Protein AF-A0A2I3HGV3-F1 (afdb_monomer_lite)

Sequence (95 aa):
MAAANPWGPASAPNGAGLVLGHFIASGMVSQEMLNMSKKTASCFVNFTRLQQITNIQAEIYQKNLEIELLKLEKDTADVVHPFFLDIWYICWSWL

pLDDT: mean 82.21, std 13.4, range [40.53, 98.69]

Organism: Nomascus leucogenys (NCBI:txid61853)

Foldseek 3Di:
DDDPDPPDDDPDQDPVSVVVVVCCVVVVDPPVNVVVVPPPPPPPPVVVVVVVVVVVVVVVVVVVVVVVVVVVVVVVCVVVVVVVVVVVVVVVVVD

InterPro domains:
  IPR028346 HAUS augmin-like complex subunit 2 [PF15003] (8-84)
  IPR028346 HAUS augmin-like complex subunit 2 [PTHR16039] (5-85)

Radius of gyration: 34.5 Å; chains: 1; bounding box: 65×39×91 Å

Structure (mmCIF, N/CA/C/O backbone):
data_AF-A0A2I3HGV3-F1
#
_entry.id   AF-A0A2I3HGV3-F1
#
loop_
_atom_site.group_PDB
_atom_site.id
_atom_site.type_symbol
_atom_site.label_atom_id
_atom_site.label_alt_id
_atom_site.label_comp_id
_atom_site.label_asym_id
_atom_site.label_entity_id
_atom_site.label_seq_id
_atom_site.pdbx_PDB_ins_code
_atom_site.Cartn_x
_atom_site.Cartn_y
_atom_site.Cartn_z
_atom_site.occupancy
_atom_site.B_iso_or_equiv
_atom_site.auth_seq_id
_atom_site.auth_comp_id
_atom_site.auth_asym_id
_atom_site.auth_atom_id
_atom_site.pdbx_PDB_model_num
ATOM 1 N N . MET A 1 1 ? -13.789 33.532 23.657 1.00 40.53 1 MET A N 1
ATOM 2 C CA . MET A 1 1 ? -13.485 32.281 24.387 1.00 40.53 1 MET A CA 1
ATOM 3 C C . MET A 1 1 ? -13.091 31.236 23.358 1.00 40.53 1 MET A C 1
ATOM 5 O O . MET A 1 1 ? -13.928 30.893 22.535 1.00 40.53 1 MET A O 1
ATOM 9 N N . ALA A 1 2 ? -11.822 30.822 23.321 1.00 52.47 2 ALA A N 1
ATOM 10 C CA . ALA A 1 2 ? -11.365 29.773 22.410 1.00 52.47 2 ALA A CA 1
ATOM 11 C C . ALA A 1 2 ? -11.876 28.419 22.920 1.00 52.47 2 ALA A C 1
ATOM 13 O O . ALA A 1 2 ? -11.685 28.098 24.093 1.00 52.47 2 ALA A O 1
ATOM 14 N N . ALA A 1 3 ? -12.562 27.659 22.067 1.00 60.41 3 ALA A N 1
ATOM 15 C CA . ALA A 1 3 ? -12.978 26.305 22.402 1.00 60.41 3 ALA A CA 1
ATOM 16 C C . ALA A 1 3 ? -11.728 25.467 22.707 1.00 60.41 3 ALA A C 1
ATOM 18 O O . ALA A 1 3 ? -10.767 25.480 21.935 1.00 60.41 3 ALA A O 1
ATOM 19 N N . ALA A 1 4 ? -11.723 24.786 23.853 1.00 71.00 4 ALA A N 1
ATOM 20 C CA . ALA A 1 4 ? -10.628 23.904 24.233 1.00 71.00 4 ALA A CA 1
ATOM 21 C C . ALA A 1 4 ? -10.401 22.852 23.135 1.00 71.00 4 ALA A C 1
ATOM 23 O O . ALA A 1 4 ? -11.367 22.330 22.578 1.00 7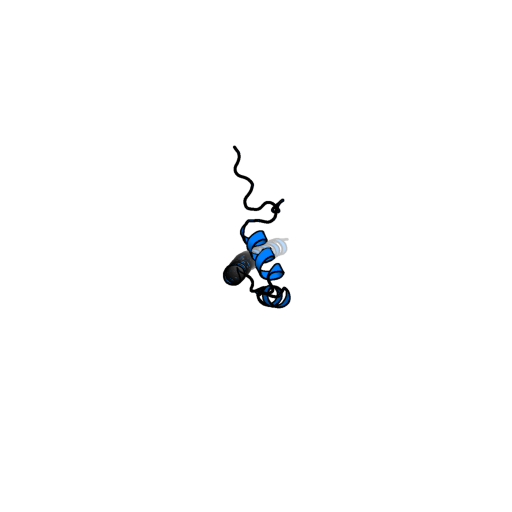1.00 4 ALA A O 1
ATOM 24 N N . ASN A 1 5 ? -9.133 22.560 22.820 1.00 67.19 5 ASN A N 1
ATOM 25 C CA . ASN A 1 5 ? -8.767 21.570 21.809 1.00 67.19 5 ASN A CA 1
ATOM 26 C C . ASN A 1 5 ? -9.446 20.222 22.134 1.00 67.19 5 ASN A C 1
ATOM 28 O O . ASN A 1 5 ? -9.091 19.620 23.151 1.00 67.19 5 ASN A O 1
ATOM 32 N N . PRO A 1 6 ? -10.361 19.719 21.280 1.00 60.16 6 PRO A N 1
ATOM 33 C CA . PRO A 1 6 ? -11.049 18.444 21.500 1.00 60.16 6 PRO A CA 1
ATOM 34 C C . PRO A 1 6 ? -10.097 17.245 21.591 1.00 60.16 6 PRO A C 1
ATOM 36 O O . PRO A 1 6 ? -10.468 16.200 22.115 1.00 60.16 6 PRO A O 1
ATOM 39 N N . TRP A 1 7 ? -8.878 17.403 21.073 1.00 68.56 7 TRP A N 1
ATOM 40 C CA . TRP A 1 7 ? -7.849 16.371 20.974 1.00 68.56 7 TRP A CA 1
ATOM 41 C C . TRP A 1 7 ? -6.691 16.574 21.958 1.00 68.56 7 TRP A C 1
ATOM 43 O O . TRP A 1 7 ? -5.699 15.849 21.900 1.00 68.56 7 TRP A O 1
ATOM 53 N N . GLY A 1 8 ? -6.774 17.572 22.844 1.00 71.19 8 GLY A N 1
ATOM 54 C CA . GLY A 1 8 ? -5.805 17.737 23.924 1.00 71.19 8 GLY A CA 1
ATOM 55 C C . GLY A 1 8 ? -5.987 16.657 24.999 1.00 71.19 8 GLY A C 1
ATOM 56 O O . GLY A 1 8 ? -7.097 16.146 25.165 1.00 71.19 8 GLY A O 1
ATOM 57 N N . PRO A 1 9 ? -4.941 16.310 25.772 1.00 64.00 9 PRO A N 1
ATOM 58 C CA . PRO A 1 9 ? -5.120 15.499 26.970 1.00 64.00 9 PRO A CA 1
ATOM 59 C C . PRO A 1 9 ? -6.155 16.176 27.875 1.00 64.00 9 PRO A C 1
ATOM 61 O O . PRO A 1 9 ? -6.008 17.353 28.216 1.00 64.00 9 PRO A O 1
ATOM 64 N N . ALA A 1 10 ? -7.223 15.463 28.237 1.00 65.44 10 ALA A N 1
ATOM 65 C CA . ALA A 1 10 ? -8.240 16.012 29.122 1.00 65.44 10 ALA A CA 1
ATOM 66 C C . ALA A 1 10 ? -7.611 16.276 30.500 1.00 65.44 10 ALA A C 1
ATOM 68 O O . ALA A 1 10 ? -7.258 15.345 31.218 1.00 65.44 10 ALA A O 1
ATOM 69 N N . SER A 1 11 ? -7.458 17.555 30.852 1.00 64.31 11 SER A N 1
ATOM 70 C 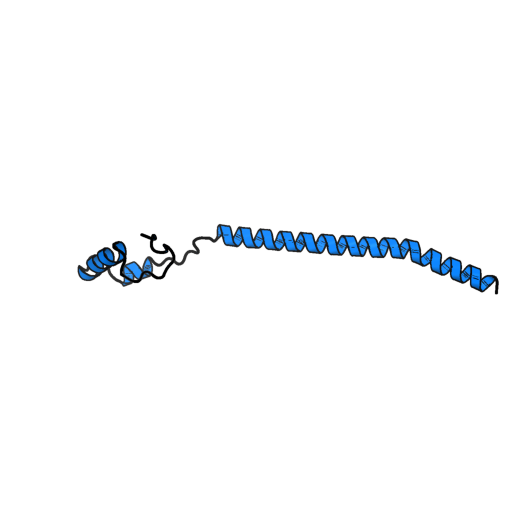CA . SER A 1 11 ? -6.841 18.007 32.112 1.00 64.31 11 SER A CA 1
ATOM 71 C C . SER A 1 11 ? -7.695 17.686 33.352 1.00 64.31 11 SER A C 1
ATOM 73 O O . SER A 1 11 ? -7.221 17.744 34.482 1.00 64.31 11 SER A O 1
ATOM 75 N N . ALA A 1 12 ? -8.964 17.322 33.150 1.00 70.19 12 ALA A N 1
ATOM 76 C CA . ALA A 1 12 ? -9.902 16.947 34.200 1.00 70.19 12 ALA A CA 1
ATOM 77 C C . ALA A 1 12 ? -10.723 15.718 33.773 1.00 70.19 12 ALA A C 1
ATOM 79 O O . ALA A 1 12 ? -10.951 15.529 32.570 1.00 70.19 12 ALA A O 1
ATOM 80 N N . PRO A 1 13 ? -11.206 14.898 34.727 1.00 68.69 13 PRO A N 1
ATOM 81 C CA . PRO A 1 13 ? -12.148 13.828 34.426 1.00 68.69 13 PRO A CA 1
ATOM 82 C C . PRO A 1 13 ? -13.356 14.412 33.689 1.00 68.69 13 PRO A C 1
ATOM 84 O O . PRO A 1 13 ? -14.032 15.307 34.197 1.00 68.69 13 PRO A O 1
ATOM 87 N N . ASN A 1 14 ? -13.617 13.935 32.472 1.00 74.81 14 ASN A N 1
ATOM 88 C CA . ASN A 1 14 ? -14.823 14.334 31.754 1.00 74.81 14 ASN A CA 1
ATOM 89 C C . ASN A 1 14 ? -16.070 13.802 32.492 1.00 74.81 14 ASN A C 1
ATOM 91 O O . ASN A 1 14 ? -15.978 12.872 33.296 1.00 74.81 14 ASN A O 1
ATOM 95 N N . GLY A 1 15 ? -17.245 14.384 32.227 1.00 81.56 15 GLY A N 1
ATOM 96 C CA . GLY A 1 15 ? -18.479 14.019 32.936 1.00 81.56 15 GLY A CA 1
ATOM 97 C C . GLY A 1 15 ? -18.802 12.520 32.885 1.00 81.56 15 GLY A C 1
ATOM 98 O O . GLY A 1 15 ? -19.251 11.956 33.880 1.00 81.56 15 GLY A O 1
ATOM 99 N N . ALA A 1 16 ? -18.486 11.845 31.775 1.00 82.44 16 ALA A N 1
ATOM 100 C CA . ALA A 1 16 ? -18.643 10.396 31.662 1.00 82.44 16 ALA A CA 1
ATOM 101 C C . ALA A 1 16 ? -17.693 9.632 32.604 1.00 82.44 16 ALA A C 1
ATOM 103 O O . ALA A 1 16 ? -18.104 8.661 33.234 1.00 82.44 16 ALA A O 1
ATOM 104 N N . GLY A 1 17 ? -16.450 10.096 32.758 1.00 82.50 17 GLY A N 1
ATOM 105 C CA . GLY A 1 17 ? -15.478 9.549 33.705 1.00 82.50 17 GLY A CA 1
ATOM 106 C C . GLY A 1 17 ? -15.923 9.674 35.165 1.00 82.50 17 GLY A C 1
ATOM 107 O O . GLY A 1 17 ? -15.736 8.735 35.935 1.00 82.50 17 GLY A O 1
ATOM 108 N N . LEU A 1 18 ? -16.570 10.784 35.540 1.00 87.00 18 LEU A N 1
ATOM 109 C CA . LEU A 1 18 ? -17.123 10.968 36.890 1.00 87.00 18 LEU A CA 1
ATOM 110 C C . LEU A 1 18 ? -18.296 10.017 37.170 1.00 87.00 18 LEU A C 1
ATOM 112 O O . LEU A 1 18 ? -18.342 9.390 38.227 1.00 87.00 18 LEU A O 1
ATOM 116 N N . VAL A 1 19 ? -19.214 9.869 36.211 1.00 88.56 19 VAL A N 1
ATOM 117 C CA . VAL A 1 19 ? -20.356 8.944 36.320 1.00 88.56 19 VAL A CA 1
ATOM 118 C C . VAL A 1 19 ? -19.881 7.491 36.407 1.00 88.56 19 VAL A C 1
ATOM 120 O O . VAL A 1 19 ? -20.357 6.735 37.253 1.00 88.56 19 VAL A O 1
ATOM 123 N N . LEU A 1 20 ? -18.890 7.108 35.596 1.00 85.62 20 LEU A N 1
ATOM 124 C CA . LEU A 1 20 ? -18.261 5.788 35.676 1.00 85.62 20 LEU A CA 1
ATOM 125 C C . LEU A 1 20 ? -17.591 5.558 37.035 1.00 85.62 20 LEU A C 1
ATOM 127 O O . LEU A 1 20 ? -17.776 4.499 37.627 1.00 85.62 20 LEU A O 1
ATOM 131 N N . GLY A 1 21 ? -16.875 6.555 37.564 1.00 86.81 21 GLY A N 1
ATOM 132 C CA . GLY A 1 21 ? -16.285 6.493 38.902 1.00 86.81 21 GLY A CA 1
ATOM 133 C C . GLY A 1 21 ? -17.326 6.252 39.998 1.00 86.81 21 GLY A C 1
ATOM 134 O O . GLY A 1 21 ? -17.103 5.433 40.887 1.00 86.81 21 GLY A O 1
ATOM 135 N N . HIS A 1 22 ? -18.495 6.891 39.899 1.00 91.25 22 HIS A N 1
ATOM 136 C CA . HIS A 1 22 ? -19.600 6.669 40.833 1.00 91.25 22 HIS A CA 1
ATOM 137 C C . HIS A 1 22 ? -20.159 5.240 40.752 1.00 91.25 22 HIS A C 1
ATOM 139 O O . HIS A 1 22 ? -20.436 4.638 41.784 1.00 91.25 22 HIS A O 1
ATOM 145 N N . PHE A 1 23 ? -20.281 4.661 39.554 1.00 88.38 23 PHE A N 1
ATOM 146 C CA . PHE A 1 23 ? -20.742 3.275 39.388 1.00 88.38 23 PHE A CA 1
ATOM 147 C C . PHE A 1 23 ? -19.750 2.230 39.900 1.00 88.38 23 PHE A C 1
ATOM 149 O O . PHE A 1 23 ? -20.171 1.178 40.386 1.00 88.38 23 PHE A O 1
ATOM 156 N N . ILE A 1 24 ? -18.451 2.529 39.827 1.00 90.25 24 ILE A N 1
ATOM 157 C CA . ILE A 1 24 ? -17.414 1.710 40.463 1.00 90.25 24 ILE A CA 1
ATOM 158 C C . ILE A 1 24 ? -17.537 1.813 41.985 1.00 90.25 24 ILE A C 1
ATOM 160 O O . ILE A 1 24 ? -17.577 0.796 42.672 1.00 90.25 24 ILE A O 1
ATOM 164 N N . ALA A 1 25 ? -17.652 3.035 42.513 1.00 90.19 25 ALA A N 1
ATOM 165 C CA . ALA A 1 25 ? -17.776 3.278 43.949 1.00 90.19 25 ALA A CA 1
ATOM 166 C C . ALA A 1 25 ? -19.055 2.668 44.549 1.00 90.19 25 ALA A C 1
ATOM 168 O O . ALA A 1 25 ? -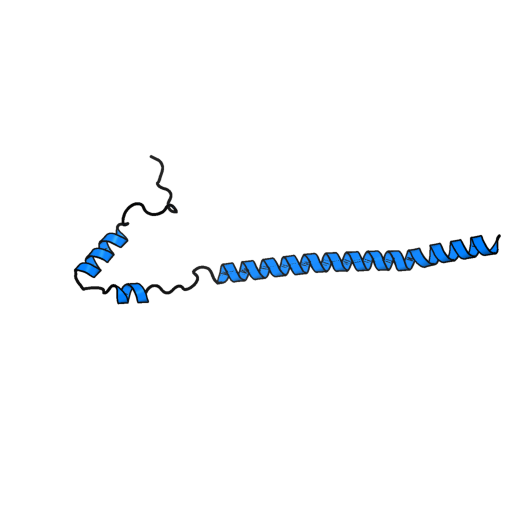19.033 2.194 45.682 1.00 90.19 25 ALA A O 1
ATOM 169 N N . SER A 1 26 ? -20.156 2.633 43.791 1.00 91.25 26 SER A N 1
ATOM 170 C CA . SER A 1 26 ? -21.414 2.013 44.215 1.00 91.25 26 SER A CA 1
ATOM 171 C C . SER A 1 26 ? -21.425 0.485 44.081 1.00 91.25 26 SER A C 1
ATOM 173 O O . SER A 1 26 ? -22.444 -0.134 44.377 1.00 91.25 26 SER A O 1
ATOM 175 N N . GLY A 1 27 ? -20.343 -0.131 43.585 1.00 87.50 27 GLY A N 1
ATOM 176 C CA . GLY A 1 27 ? -20.246 -1.577 43.352 1.00 87.50 27 GLY A CA 1
ATOM 177 C C . GLY A 1 27 ? -21.143 -2.100 42.225 1.00 87.50 27 GLY A C 1
ATOM 178 O O . GLY A 1 27 ? -21.239 -3.308 42.031 1.00 87.50 27 GLY A O 1
ATOM 179 N N . MET A 1 28 ? -21.795 -1.207 41.473 1.00 87.06 28 MET A N 1
ATOM 180 C CA . MET A 1 28 ? -22.697 -1.575 40.378 1.00 87.06 28 MET A CA 1
ATOM 181 C C . MET A 1 28 ? -21.925 -2.062 39.145 1.00 87.06 28 MET A C 1
ATOM 183 O O . MET A 1 28 ? -22.449 -2.843 38.355 1.00 87.06 28 MET A O 1
ATOM 187 N N . VAL A 1 29 ? -20.675 -1.616 38.987 1.00 85.12 29 VAL A N 1
ATOM 188 C CA . VAL A 1 29 ? -19.752 -2.054 37.934 1.00 85.12 29 VAL A CA 1
ATOM 189 C C . VAL A 1 29 ? -18.371 -2.291 38.544 1.00 85.12 29 VAL A C 1
ATOM 191 O O . VAL A 1 29 ? -17.864 -1.433 39.259 1.00 85.12 29 VAL A O 1
ATOM 194 N N . SER A 1 30 ? -17.725 -3.425 38.254 1.00 86.00 30 SER A N 1
ATOM 195 C CA . SER A 1 30 ? -16.341 -3.660 38.691 1.00 86.00 30 SER A CA 1
ATOM 196 C C . SER A 1 30 ? -15.324 -3.096 37.693 1.00 86.00 30 SER A C 1
ATOM 198 O O . SER A 1 30 ? -15.571 -3.018 36.485 1.00 86.00 30 SER A O 1
ATOM 200 N N . GLN A 1 31 ? -14.132 -2.743 38.183 1.00 83.50 31 GLN A N 1
ATOM 201 C CA . GLN A 1 31 ? -13.025 -2.315 37.322 1.00 83.50 31 GLN A CA 1
ATOM 202 C C . GLN A 1 31 ? -12.654 -3.401 36.295 1.00 83.50 31 GLN A C 1
ATOM 204 O O . GLN A 1 31 ? -12.306 -3.090 35.159 1.00 83.50 31 GLN A O 1
ATOM 209 N N . GLU A 1 32 ? -12.775 -4.677 36.666 1.00 83.75 32 GLU A N 1
ATOM 210 C CA . GLU A 1 32 ? -12.535 -5.825 35.786 1.00 83.75 32 GLU A CA 1
ATOM 211 C C . GLU A 1 32 ? -13.531 -5.866 34.618 1.00 83.75 32 GLU A C 1
ATOM 213 O O . GLU A 1 32 ? -13.120 -6.077 33.478 1.00 83.75 32 GLU A O 1
ATOM 218 N N . MET A 1 33 ? -14.814 -5.569 34.862 1.00 83.12 33 MET A N 1
ATOM 219 C CA . MET A 1 33 ? -15.832 -5.468 33.807 1.00 83.12 33 MET A CA 1
ATOM 220 C C . MET A 1 33 ? -15.516 -4.345 32.809 1.00 83.12 33 MET A C 1
ATOM 222 O O . MET A 1 33 ? -15.614 -4.549 31.597 1.00 83.12 33 MET A O 1
ATOM 226 N N . LEU A 1 34 ? -15.073 -3.179 33.293 1.00 81.44 34 LEU A N 1
ATOM 227 C CA . LEU A 1 34 ? -14.649 -2.069 32.428 1.00 81.44 34 LEU A CA 1
ATOM 228 C C . LEU A 1 34 ? -13.375 -2.404 31.645 1.00 81.44 34 LEU A C 1
ATOM 230 O O . LEU A 1 34 ? -13.266 -2.080 30.461 1.00 81.44 34 LEU A O 1
ATOM 234 N N . ASN A 1 35 ? -12.428 -3.095 32.279 1.00 80.81 35 ASN A N 1
ATOM 235 C CA . ASN A 1 35 ? -11.190 -3.526 31.640 1.00 80.81 35 ASN A CA 1
ATOM 236 C C . ASN A 1 35 ? -11.447 -4.575 30.542 1.00 80.81 35 ASN A C 1
ATOM 238 O O . ASN A 1 35 ? -10.804 -4.510 29.497 1.00 80.81 35 ASN A O 1
ATOM 242 N N . MET A 1 36 ? -12.416 -5.483 30.716 1.00 76.12 36 MET A N 1
ATOM 243 C CA . MET A 1 36 ? -12.844 -6.428 29.670 1.00 76.12 36 MET A CA 1
ATOM 244 C C . MET A 1 36 ? -13.541 -5.732 28.492 1.00 76.12 36 MET A C 1
ATOM 246 O O . MET A 1 36 ? -13.374 -6.139 27.343 1.00 76.12 36 MET A O 1
ATOM 250 N N . SER A 1 37 ? -14.279 -4.646 28.753 1.00 65.38 37 SER A N 1
ATOM 251 C CA . SER A 1 37 ? -14.895 -3.814 27.709 1.00 65.38 37 SER A CA 1
ATOM 252 C C . SER A 1 37 ? -13.871 -3.058 26.855 1.00 65.38 37 SER A C 1
ATOM 254 O O . SER A 1 37 ? -14.237 -2.503 25.814 1.00 65.38 37 SER A O 1
ATOM 256 N N . LYS A 1 38 ? -12.591 -3.033 27.246 1.00 65.44 38 LYS A N 1
ATOM 257 C CA . LYS A 1 38 ? -11.499 -2.454 26.460 1.00 65.44 38 LYS A CA 1
ATOM 258 C C . LYS A 1 38 ? -11.150 -3.374 25.285 1.00 65.44 38 LYS A C 1
ATOM 260 O O . LYS A 1 38 ? -10.034 -3.868 25.160 1.00 65.44 38 LYS A O 1
ATOM 265 N N . LYS A 1 39 ? -12.117 -3.619 24.400 1.00 61.06 39 LYS A N 1
ATOM 266 C CA . LYS A 1 39 ? -11.885 -4.315 23.140 1.00 61.06 39 LYS A CA 1
ATOM 267 C C . LYS A 1 39 ? -11.061 -3.383 22.259 1.00 61.06 39 LYS A C 1
ATOM 269 O O . LYS A 1 39 ? -11.591 -2.455 21.657 1.00 61.06 39 LYS A O 1
ATOM 274 N N . THR A 1 40 ? -9.758 -3.630 22.185 1.00 61.91 40 THR A N 1
ATOM 275 C CA . THR A 1 40 ? -8.803 -2.963 21.286 1.00 61.91 40 THR A CA 1
ATOM 276 C C . THR A 1 40 ? -9.006 -3.402 19.833 1.00 61.91 40 THR A C 1
ATOM 278 O O . THR A 1 40 ? -8.059 -3.704 19.110 1.00 61.91 40 THR A O 1
ATOM 281 N N . ALA A 1 41 ? -10.258 -3.459 19.376 1.00 61.25 41 ALA A N 1
ATOM 282 C CA . ALA A 1 41 ? -10.519 -3.554 17.955 1.00 61.25 41 ALA A CA 1
ATOM 283 C C . ALA A 1 41 ? -10.008 -2.254 17.330 1.00 61.25 41 ALA A C 1
ATOM 285 O O . ALA A 1 41 ? -10.415 -1.164 17.728 1.00 61.25 41 ALA A O 1
ATOM 286 N N . SER A 1 42 ? -9.075 -2.375 16.390 1.00 66.31 42 SER A N 1
ATOM 287 C CA . SER A 1 42 ? -8.621 -1.245 15.586 1.00 66.31 42 SER A CA 1
ATOM 288 C C . SER A 1 42 ? -9.854 -0.547 14.995 1.00 66.31 42 SER A C 1
ATOM 290 O O . SER A 1 42 ? -10.597 -1.144 14.217 1.00 66.31 42 SER A O 1
ATOM 292 N N . CYS A 1 43 ? -10.100 0.710 15.380 1.00 68.31 43 CYS A N 1
ATOM 293 C CA . CYS A 1 43 ? -11.264 1.475 14.914 1.00 68.31 43 CYS A CA 1
ATOM 294 C C . CYS A 1 43 ? -11.244 1.729 13.395 1.00 68.31 43 CYS A C 1
ATOM 296 O O . CYS A 1 43 ? -12.232 2.200 12.839 1.00 68.31 43 CYS A O 1
ATOM 298 N N . PHE A 1 44 ? -10.134 1.415 12.715 1.00 76.19 44 PHE A N 1
ATOM 299 C CA . PHE A 1 44 ? -9.866 1.844 11.346 1.00 76.19 44 PHE A CA 1
ATOM 300 C C . PHE A 1 44 ? -9.246 0.752 10.465 1.00 76.19 44 PHE A C 1
ATOM 302 O O . PHE A 1 44 ? -8.517 1.064 9.528 1.00 76.19 44 PHE A O 1
ATOM 309 N N . VAL A 1 45 ? -9.557 -0.528 10.702 1.00 82.31 45 VAL A N 1
ATOM 310 C CA . VAL A 1 45 ? -9.032 -1.645 9.883 1.00 82.31 45 VAL A CA 1
ATOM 311 C C . VAL A 1 45 ? -9.258 -1.417 8.381 1.00 82.31 45 VAL A C 1
ATOM 313 O O . VAL A 1 45 ? -8.360 -1.654 7.577 1.00 82.31 45 VAL A O 1
ATOM 316 N N . ASN A 1 46 ? -10.425 -0.891 7.996 1.00 87.19 46 ASN A N 1
ATOM 317 C CA . ASN A 1 46 ? -10.732 -0.579 6.596 1.00 87.19 46 ASN A CA 1
ATOM 318 C C . ASN A 1 46 ? -9.830 0.518 6.022 1.00 87.19 46 ASN A C 1
ATOM 320 O O . ASN A 1 46 ? -9.406 0.412 4.875 1.00 87.19 46 ASN A O 1
ATOM 324 N N . PHE A 1 47 ? -9.516 1.545 6.814 1.00 88.19 47 PHE A N 1
ATOM 325 C CA . PHE A 1 47 ? -8.622 2.621 6.395 1.00 88.19 47 PHE A CA 1
ATOM 326 C C . PHE A 1 47 ? -7.188 2.113 6.254 1.00 88.19 47 PHE A C 1
ATOM 328 O O . PHE A 1 47 ? -6.559 2.357 5.233 1.00 88.19 47 PHE A O 1
ATOM 335 N N . THR A 1 48 ? -6.695 1.333 7.222 1.00 89.19 48 THR A N 1
ATOM 336 C CA . THR A 1 48 ? -5.373 0.697 7.129 1.00 89.19 48 THR A CA 1
ATOM 337 C C . THR A 1 48 ? -5.274 -0.192 5.890 1.00 89.19 48 THR A C 1
ATOM 339 O O . THR A 1 48 ? -4.288 -0.117 5.162 1.00 89.19 48 THR A O 1
ATOM 342 N N . ARG A 1 49 ? -6.318 -0.979 5.599 1.00 93.31 49 ARG A N 1
ATOM 343 C CA . ARG A 1 49 ? -6.377 -1.821 4.399 1.00 93.31 49 ARG A CA 1
ATOM 344 C C . ARG A 1 49 ? -6.353 -0.991 3.115 1.00 93.31 49 ARG A C 1
ATOM 346 O O . ARG A 1 49 ? -5.607 -1.320 2.201 1.00 93.31 49 ARG A O 1
ATOM 353 N N . LEU A 1 50 ? -7.149 0.076 3.039 1.00 95.44 50 LEU A N 1
ATOM 354 C CA . LEU A 1 50 ? -7.158 0.978 1.884 1.00 95.44 50 LEU A CA 1
ATOM 355 C C . LEU A 1 50 ? -5.795 1.645 1.688 1.00 95.44 50 LEU A C 1
ATOM 357 O O . LEU A 1 50 ? -5.281 1.646 0.578 1.00 95.44 50 LEU A O 1
ATOM 361 N N . GLN A 1 51 ? -5.176 2.128 2.766 1.00 94.94 51 GLN A N 1
ATOM 362 C CA . GLN A 1 51 ? -3.848 2.732 2.720 1.00 94.94 51 GLN A CA 1
ATOM 363 C C . GLN A 1 51 ? -2.799 1.761 2.163 1.00 94.94 51 GLN A C 1
ATOM 365 O O . GLN A 1 51 ? -1.986 2.145 1.327 1.00 94.94 51 GLN A O 1
ATOM 370 N N . GLN A 1 52 ? -2.827 0.500 2.604 1.00 96.62 52 GLN A N 1
ATOM 371 C CA . GLN A 1 52 ? -1.925 -0.540 2.106 1.00 96.62 52 GLN A CA 1
ATOM 372 C C . GLN A 1 52 ? -2.144 -0.825 0.617 1.00 96.62 52 GLN A C 1
ATOM 374 O O . GLN A 1 52 ? -1.173 -0.903 -0.130 1.00 96.62 52 GLN A O 1
ATOM 379 N N . ILE A 1 53 ? -3.402 -0.935 0.176 1.00 97.69 53 ILE A N 1
ATOM 380 C CA . ILE A 1 53 ? -3.742 -1.147 -1.239 1.00 97.69 53 ILE A CA 1
ATOM 381 C C . ILE A 1 53 ? -3.211 0.005 -2.093 1.00 97.69 53 ILE A C 1
ATOM 383 O O . ILE A 1 53 ? -2.527 -0.243 -3.082 1.00 97.69 53 ILE A O 1
ATOM 387 N N . THR A 1 54 ? -3.471 1.251 -1.692 1.00 97.88 54 THR A N 1
ATOM 388 C CA . THR A 1 54 ? -3.001 2.436 -2.419 1.00 97.88 54 THR A CA 1
ATOM 389 C C . THR A 1 54 ? -1.476 2.474 -2.502 1.00 97.88 54 THR A C 1
ATOM 391 O O . THR A 1 54 ? -0.924 2.790 -3.552 1.00 97.88 54 THR A O 1
ATOM 394 N N . ASN A 1 55 ? -0.783 2.111 -1.419 1.00 98.25 55 ASN A N 1
ATOM 395 C CA . ASN A 1 55 ? 0.676 2.066 -1.407 1.00 98.25 55 ASN A CA 1
ATOM 396 C C . ASN A 1 55 ? 1.227 1.020 -2.388 1.00 98.25 55 ASN A C 1
ATOM 398 O O . ASN A 1 55 ? 2.110 1.328 -3.182 1.00 98.25 55 ASN A O 1
ATOM 402 N N . ILE A 1 56 ? 0.661 -0.192 -2.381 1.00 98.56 56 ILE A N 1
ATOM 403 C CA . ILE A 1 56 ? 1.041 -1.261 -3.317 1.00 98.56 56 ILE A CA 1
ATOM 404 C C . ILE A 1 56 ? 0.755 -0.841 -4.767 1.00 98.56 56 ILE A C 1
ATOM 406 O O . ILE A 1 56 ? 1.566 -1.086 -5.654 1.00 98.56 56 ILE A O 1
ATOM 410 N N . GLN A 1 57 ? -0.374 -0.177 -5.031 1.00 98.62 57 GLN A N 1
ATOM 411 C CA . GLN A 1 57 ? -0.699 0.321 -6.371 1.00 98.62 57 GLN A CA 1
ATOM 412 C C . GLN A 1 57 ? 0.312 1.358 -6.871 1.00 98.62 57 GLN A C 1
ATOM 414 O O . GLN A 1 57 ? 0.710 1.300 -8.034 1.00 98.62 57 GLN A O 1
ATOM 419 N N . ALA A 1 58 ? 0.746 2.279 -6.008 1.00 98.31 58 ALA A N 1
ATOM 420 C CA . ALA A 1 58 ? 1.771 3.258 -6.356 1.00 98.31 58 ALA A CA 1
ATOM 421 C C . ALA A 1 58 ? 3.117 2.585 -6.670 1.00 98.31 58 ALA A C 1
ATOM 423 O O . ALA A 1 58 ? 3.774 2.947 -7.644 1.00 98.31 58 ALA A O 1
ATOM 424 N N . GLU A 1 59 ? 3.491 1.564 -5.895 1.00 98.56 59 GLU A N 1
ATOM 425 C CA . GLU A 1 59 ? 4.713 0.791 -6.122 1.00 98.56 59 GLU A CA 1
ATOM 426 C C . GLU A 1 59 ? 4.668 0.023 -7.455 1.00 98.56 59 GLU A C 1
ATOM 428 O O . GLU A 1 59 ? 5.620 0.078 -8.233 1.00 98.56 59 GLU A O 1
ATOM 433 N N . ILE A 1 60 ? 3.535 -0.616 -7.779 1.00 98.69 60 ILE A N 1
ATOM 434 C CA . ILE A 1 60 ? 3.318 -1.271 -9.081 1.00 98.69 60 ILE A CA 1
ATOM 435 C C . ILE A 1 60 ? 3.442 -0.261 -10.223 1.00 98.69 60 ILE A C 1
ATOM 437 O O . ILE A 1 60 ? 4.108 -0.534 -11.221 1.00 98.69 60 ILE A O 1
ATOM 441 N N . TYR A 1 61 ? 2.810 0.905 -10.085 1.00 98.56 61 TYR A N 1
ATOM 442 C CA . TYR A 1 61 ? 2.857 1.942 -11.108 1.00 98.56 61 TYR A CA 1
ATOM 443 C C . 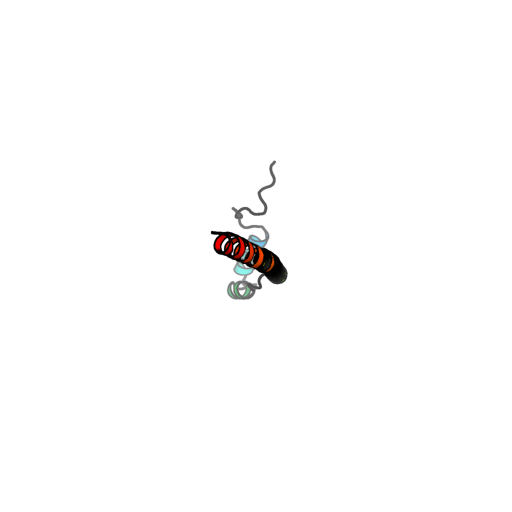TYR A 1 61 ? 4.291 2.421 -11.358 1.00 98.56 61 TYR A C 1
ATOM 445 O O . TYR A 1 61 ? 4.725 2.487 -12.507 1.00 98.56 61 TYR A O 1
ATOM 453 N N . GLN A 1 62 ? 5.058 2.668 -10.294 1.00 98.56 62 GLN A N 1
ATOM 454 C CA . GLN A 1 62 ? 6.467 3.034 -10.411 1.00 98.56 62 GLN A CA 1
ATOM 455 C C . GLN A 1 62 ? 7.282 1.941 -11.119 1.00 98.56 62 GLN A C 1
ATOM 457 O O . GLN A 1 62 ? 8.045 2.239 -12.036 1.00 98.56 62 GLN A O 1
ATOM 462 N N . LYS A 1 63 ? 7.106 0.671 -10.735 1.00 98.62 63 LYS A N 1
ATOM 463 C CA . LYS A 1 63 ? 7.833 -0.453 -11.344 1.00 98.62 63 LYS A CA 1
ATOM 464 C C . LYS A 1 63 ? 7.495 -0.641 -12.819 1.00 98.62 63 LYS A C 1
ATOM 466 O O . LYS A 1 63 ? 8.386 -0.941 -13.608 1.00 98.62 63 LYS A O 1
ATOM 471 N N . ASN A 1 64 ? 6.241 -0.424 -13.207 1.00 98.62 64 ASN A N 1
ATOM 472 C CA . ASN A 1 64 ? 5.846 -0.452 -14.613 1.00 98.62 64 ASN A CA 1
ATOM 473 C C . ASN A 1 64 ? 6.575 0.621 -15.430 1.00 98.62 64 ASN A C 1
ATOM 475 O O . ASN A 1 64 ? 7.092 0.305 -16.498 1.00 98.62 64 ASN A O 1
ATOM 479 N N . LEU A 1 65 ? 6.681 1.848 -14.911 1.00 98.62 65 LEU A N 1
ATOM 480 C CA . LEU A 1 65 ? 7.428 2.919 -15.577 1.00 98.62 65 LEU A CA 1
ATOM 481 C C . LEU A 1 65 ? 8.923 2.591 -15.703 1.00 98.62 65 LEU A C 1
ATOM 483 O O . LEU A 1 65 ? 9.505 2.794 -16.766 1.00 98.62 65 LEU A O 1
ATOM 487 N N . GLU A 1 66 ? 9.543 2.046 -14.650 1.00 98.31 66 GLU A N 1
ATOM 488 C CA . GLU A 1 66 ? 10.942 1.587 -14.699 1.00 98.31 66 GLU A CA 1
ATOM 489 C C . GLU A 1 66 ? 11.144 0.525 -15.798 1.00 98.31 66 GLU A C 1
ATOM 491 O O . GLU A 1 66 ? 12.119 0.577 -16.545 1.00 98.31 66 GLU A O 1
ATOM 496 N N . ILE A 1 67 ? 10.198 -0.408 -15.953 1.00 98.44 67 ILE A N 1
ATOM 497 C CA . ILE A 1 67 ? 10.237 -1.433 -17.006 1.00 98.44 67 ILE A CA 1
ATOM 498 C C . ILE A 1 67 ? 10.083 -0.822 -18.403 1.00 98.44 67 ILE A C 1
ATOM 500 O O . ILE A 1 67 ? 10.789 -1.233 -19.323 1.00 98.44 6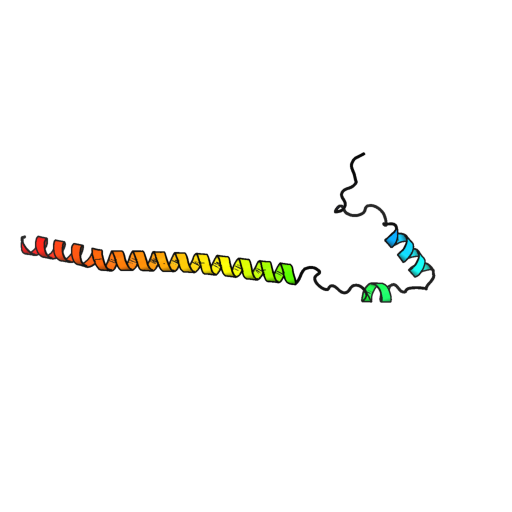7 ILE A O 1
ATOM 504 N N . GLU A 1 68 ? 9.156 0.118 -18.593 1.00 98.19 68 GLU A N 1
ATOM 505 C CA . GLU A 1 68 ? 8.968 0.794 -19.882 1.00 98.19 68 GLU A CA 1
ATOM 506 C C . GLU A 1 68 ? 10.223 1.557 -20.307 1.00 98.19 68 GLU A C 1
ATOM 508 O O . GLU A 1 68 ? 10.625 1.475 -21.467 1.00 98.19 68 GLU A O 1
ATOM 513 N N . LEU A 1 69 ? 10.891 2.219 -19.360 1.00 98.25 69 LEU A N 1
ATOM 514 C CA . LEU A 1 69 ? 12.147 2.916 -19.617 1.00 98.25 69 LEU A CA 1
ATOM 515 C C . LEU A 1 69 ? 13.260 1.950 -20.041 1.00 98.25 69 LEU A C 1
ATOM 517 O O . LEU A 1 69 ? 13.925 2.195 -21.044 1.00 98.25 69 LEU A O 1
ATOM 521 N N . LEU A 1 70 ? 13.421 0.828 -19.335 1.00 97.62 70 LEU A N 1
ATOM 522 C CA . LEU A 1 70 ? 14.418 -0.188 -19.692 1.00 97.62 70 LEU A CA 1
ATOM 523 C C . LEU A 1 70 ? 14.151 -0.810 -21.067 1.00 97.62 70 LEU A C 1
ATOM 525 O O . LEU A 1 70 ? 15.086 -1.086 -21.817 1.00 97.62 70 LEU A O 1
ATOM 529 N N . LYS A 1 71 ? 12.879 -1.027 -21.419 1.00 97.56 71 LYS A N 1
ATOM 530 C CA . LYS A 1 71 ? 12.506 -1.491 -22.762 1.00 97.56 71 LYS A CA 1
ATOM 531 C C . LYS A 1 71 ? 12.881 -0.465 -23.820 1.00 97.56 71 LYS A C 1
ATOM 533 O O . LYS A 1 71 ? 13.505 -0.836 -24.803 1.00 97.56 71 LYS A O 1
ATOM 538 N N . LEU A 1 72 ? 12.557 0.807 -23.595 1.00 96.94 72 LEU A N 1
ATOM 539 C CA . LEU A 1 72 ? 12.890 1.880 -24.526 1.00 96.94 72 LEU A CA 1
ATOM 540 C C . LEU A 1 72 ? 14.406 2.018 -24.726 1.00 96.94 72 LEU A C 1
ATOM 542 O O . LEU A 1 72 ? 14.865 2.190 -25.854 1.00 96.94 72 LEU A O 1
ATOM 546 N N . GLU A 1 73 ? 15.185 1.930 -23.647 1.00 94.75 73 GLU A N 1
ATOM 547 C CA . GLU A 1 73 ? 16.649 1.956 -23.705 1.00 94.75 73 GLU A CA 1
ATOM 548 C C . GLU A 1 73 ? 17.186 0.791 -24.535 1.00 94.75 73 GLU A C 1
ATOM 550 O O . GLU A 1 73 ? 17.985 1.002 -25.446 1.00 94.75 73 GLU A O 1
ATOM 555 N N . LYS A 1 74 ? 16.695 -0.425 -24.272 1.00 95.31 74 LYS A N 1
ATOM 556 C CA . LYS A 1 74 ? 17.061 -1.613 -25.040 1.00 95.31 74 LYS A CA 1
ATOM 557 C C . LYS A 1 74 ? 16.691 -1.465 -26.517 1.00 95.31 74 LYS A C 1
ATOM 559 O O . LYS A 1 74 ? 17.546 -1.681 -27.364 1.00 95.31 74 LYS A O 1
ATOM 564 N N . ASP A 1 75 ? 15.457 -1.078 -26.829 1.00 94.25 75 ASP A N 1
ATOM 565 C CA . ASP A 1 75 ? 14.983 -0.935 -28.210 1.00 94.25 75 ASP A CA 1
ATOM 566 C C . ASP A 1 75 ? 15.797 0.132 -28.963 1.00 94.25 75 ASP A C 1
ATOM 568 O O . ASP A 1 75 ? 16.125 -0.029 -30.138 1.00 94.25 75 ASP A O 1
ATOM 572 N N . THR A 1 76 ? 16.196 1.204 -28.272 1.00 92.19 76 THR A N 1
ATOM 573 C CA . THR A 1 76 ? 17.099 2.220 -28.826 1.00 92.19 76 THR A CA 1
ATOM 574 C C . THR A 1 76 ? 18.497 1.651 -29.054 1.00 92.19 76 THR A C 1
ATOM 576 O O . THR A 1 76 ? 19.076 1.872 -30.116 1.00 92.19 76 THR A O 1
ATOM 579 N N . ALA A 1 77 ? 19.043 0.903 -28.094 1.00 89.06 77 ALA A N 1
ATOM 580 C CA . ALA A 1 77 ? 20.352 0.274 -28.220 1.00 89.06 77 ALA A CA 1
ATOM 581 C C . ALA A 1 77 ? 20.377 -0.741 -29.372 1.00 89.06 77 ALA A C 1
ATOM 583 O O . ALA A 1 77 ? 21.296 -0.689 -30.181 1.00 89.06 77 ALA A O 1
ATOM 584 N N . ASP A 1 78 ? 19.355 -1.589 -29.506 1.00 89.44 78 ASP A N 1
ATOM 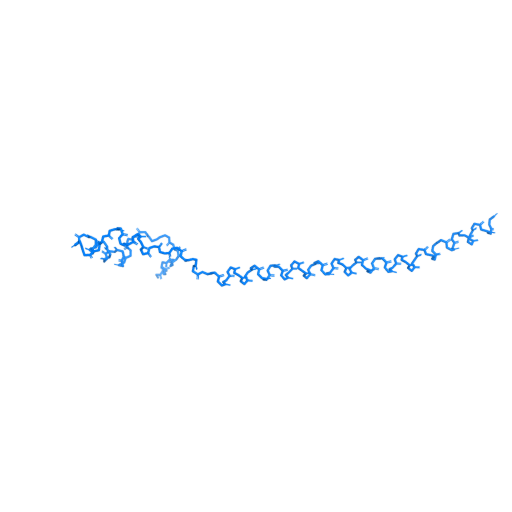585 C CA . ASP A 1 78 ? 19.221 -2.586 -30.577 1.00 89.44 78 ASP A CA 1
ATOM 586 C C . ASP A 1 78 ? 19.198 -1.937 -31.971 1.00 89.44 78 ASP A C 1
ATOM 588 O O . ASP A 1 78 ? 19.751 -2.490 -32.921 1.00 89.44 78 ASP A O 1
ATOM 592 N N . VAL A 1 79 ? 18.602 -0.747 -32.104 1.00 87.06 79 VAL A N 1
ATOM 593 C CA . VAL A 1 79 ? 18.633 0.025 -33.355 1.00 87.06 79 VAL A CA 1
ATOM 594 C C . VAL A 1 79 ? 20.008 0.645 -33.568 1.00 87.06 79 VAL A C 1
ATOM 596 O O . VAL A 1 79 ? 20.574 0.529 -34.646 1.00 87.06 79 VAL A O 1
ATOM 599 N N . VAL A 1 80 ? 20.550 1.316 -32.556 1.00 83.81 80 VAL A N 1
ATOM 600 C CA . VAL A 1 80 ? 21.711 2.202 -32.683 1.00 83.81 80 VAL A CA 1
ATOM 601 C C . VAL A 1 80 ? 23.045 1.440 -32.738 1.00 83.81 80 VAL A C 1
ATOM 603 O O . VAL A 1 80 ? 23.953 1.856 -33.460 1.00 83.81 80 VAL A O 1
ATOM 606 N N . HIS A 1 81 ? 23.180 0.316 -32.028 1.00 82.12 81 HIS A N 1
ATOM 607 C CA . HIS A 1 81 ? 24.426 -0.460 -31.971 1.00 82.12 81 HIS A CA 1
ATOM 608 C C . HIS A 1 81 ? 24.898 -0.974 -33.338 1.00 82.12 81 HIS A C 1
ATOM 610 O O . HIS A 1 81 ? 26.073 -0.770 -33.656 1.00 82.12 81 HIS A O 1
ATOM 616 N N . PRO A 1 82 ? 24.037 -1.613 -34.156 1.00 81.69 82 PRO A N 1
ATOM 617 C CA . PRO A 1 82 ? 24.410 -2.051 -35.496 1.00 81.69 82 PRO A CA 1
ATOM 618 C C . PRO A 1 82 ? 24.909 -0.899 -36.369 1.00 81.69 82 PRO A C 1
ATOM 620 O O . PRO A 1 82 ? 25.961 -1.029 -36.982 1.00 81.69 82 PRO A O 1
ATOM 623 N N . PHE A 1 83 ? 24.251 0.269 -36.338 1.00 75.19 83 PHE A N 1
ATOM 624 C CA . PHE A 1 83 ? 24.690 1.428 -37.125 1.00 75.19 83 PHE A CA 1
ATOM 625 C C . PHE A 1 83 ? 26.105 1.885 -36.764 1.00 75.19 83 PHE A C 1
ATOM 627 O O . PHE A 1 83 ? 26.902 2.172 -37.655 1.00 75.19 83 PHE A O 1
ATOM 634 N N . PHE A 1 84 ? 26.445 1.945 -35.474 1.00 70.00 84 PHE A N 1
ATOM 635 C CA . PHE A 1 84 ? 27.791 2.347 -35.058 1.00 70.00 84 PHE A CA 1
ATOM 636 C C . PHE A 1 84 ? 28.857 1.300 -35.394 1.00 70.00 84 PHE A C 1
ATOM 638 O O . PHE A 1 84 ? 29.976 1.671 -35.751 1.00 70.00 84 PHE A O 1
ATOM 645 N N . LEU A 1 85 ? 28.520 0.010 -35.318 1.00 76.62 85 LEU A N 1
ATOM 646 C CA . LEU A 1 85 ? 29.425 -1.069 -35.716 1.00 76.62 85 LEU A CA 1
ATOM 647 C C . LEU A 1 85 ? 29.651 -1.074 -37.234 1.00 76.62 85 LEU A C 1
ATOM 649 O O . LEU A 1 85 ? 30.798 -1.128 -37.673 1.00 76.62 85 LEU A O 1
ATOM 653 N N . ASP A 1 86 ? 28.591 -0.932 -38.027 1.00 77.31 86 ASP A N 1
ATOM 654 C CA . ASP A 1 86 ? 28.660 -0.910 -39.490 1.00 77.31 86 ASP A CA 1
ATOM 655 C C . ASP A 1 86 ? 29.471 0.289 -40.000 1.00 77.31 86 ASP A C 1
ATOM 657 O O . ASP A 1 86 ? 30.345 0.136 -40.855 1.00 77.31 86 ASP A O 1
ATOM 661 N N . ILE A 1 87 ? 29.259 1.480 -39.430 1.00 77.50 87 ILE A N 1
ATOM 662 C CA . ILE A 1 87 ? 30.041 2.682 -39.762 1.00 77.50 87 ILE A CA 1
ATOM 663 C C . ILE A 1 87 ? 31.525 2.479 -39.433 1.00 77.50 87 ILE A C 1
ATOM 665 O O . ILE A 1 87 ? 32.391 2.876 -40.216 1.00 77.50 87 ILE A O 1
ATOM 669 N N . TRP A 1 88 ? 31.839 1.841 -38.303 1.00 72.75 88 TRP A N 1
ATOM 670 C CA . TRP A 1 88 ? 33.222 1.559 -37.923 1.00 72.75 88 TRP A CA 1
ATOM 671 C C . TRP A 1 88 ? 33.893 0.562 -38.881 1.00 72.75 88 TRP A C 1
ATOM 673 O O . TRP A 1 88 ? 35.013 0.810 -39.324 1.00 72.75 88 TRP A O 1
ATOM 683 N N . TYR A 1 89 ? 33.198 -0.509 -39.278 1.00 71.19 89 TYR A N 1
ATOM 684 C CA . TYR A 1 89 ? 33.694 -1.478 -40.266 1.00 71.19 89 TYR A CA 1
ATOM 685 C C . TYR A 1 89 ? 33.924 -0.861 -41.652 1.00 71.19 89 TYR A C 1
ATOM 687 O O . TYR A 1 89 ? 34.916 -1.186 -42.313 1.00 71.19 89 TYR A O 1
ATOM 695 N N . ILE A 1 90 ? 33.039 0.038 -42.092 1.00 74.00 90 ILE A N 1
ATOM 696 C CA . ILE A 1 90 ? 33.183 0.757 -43.366 1.00 74.00 90 ILE A CA 1
ATOM 697 C C . ILE A 1 90 ? 34.404 1.684 -43.322 1.00 74.00 90 ILE A C 1
ATOM 699 O O . ILE A 1 90 ? 35.220 1.652 -44.241 1.00 74.00 90 ILE A O 1
ATOM 703 N N . CYS A 1 91 ? 34.572 2.455 -42.242 1.00 70.62 91 CYS A N 1
ATOM 704 C CA . CYS A 1 91 ? 35.740 3.319 -42.051 1.00 70.62 91 CYS A CA 1
ATOM 705 C C . CYS A 1 91 ? 37.053 2.529 -41.947 1.00 70.62 91 CYS A C 1
ATOM 707 O O . CYS A 1 91 ? 38.063 2.973 -42.482 1.00 70.62 91 CYS A O 1
ATOM 709 N N . TRP A 1 92 ? 37.049 1.363 -41.293 1.00 65.62 92 TRP A N 1
ATOM 710 C CA . TRP A 1 92 ? 38.223 0.489 -41.204 1.00 65.62 92 TRP A CA 1
ATOM 711 C C . TRP A 1 92 ? 38.580 -0.160 -42.548 1.00 65.62 92 TRP A C 1
ATOM 713 O O . TRP A 1 92 ? 39.751 -0.325 -42.852 1.00 65.62 92 TRP A O 1
ATOM 723 N N . SER A 1 93 ? 37.590 -0.509 -43.376 1.00 69.75 93 SER A N 1
ATOM 724 C CA . SER A 1 93 ? 37.827 -1.131 -44.693 1.00 69.75 93 SER A CA 1
ATOM 725 C C . SER A 1 93 ? 38.323 -0.152 -45.766 1.00 69.75 93 SER A C 1
ATOM 727 O O . SER A 1 93 ? 38.741 -0.588 -46.836 1.00 69.75 93 SER A O 1
ATOM 729 N N . TRP A 1 94 ? 38.231 1.156 -45.516 1.00 62.44 94 TRP A N 1
ATOM 730 C CA . TRP A 1 94 ? 38.711 2.224 -46.405 1.00 62.44 94 TRP A CA 1
ATOM 731 C C . TRP A 1 94 ? 40.052 2.836 -45.957 1.00 62.44 94 TRP A C 1
ATOM 733 O O . TRP A 1 94 ? 40.538 3.759 -46.614 1.00 62.44 94 TRP A O 1
ATOM 743 N N . LEU A 1 95 ? 40.635 2.336 -44.861 1.00 60.44 95 LEU A N 1
ATOM 744 C CA . LEU A 1 95 ? 41.964 2.694 -44.354 1.00 60.44 95 LEU A CA 1
ATOM 745 C C . LEU A 1 95 ? 42.995 1.630 -44.759 1.00 60.44 95 LEU A C 1
ATOM 747 O O . LEU A 1 95 ? 44.130 2.027 -45.106 1.00 60.44 95 LEU A O 1
#

Secondary structure (DSSP, 8-state):
-PPP-TTS--SS--HHHHHHHHHHHTTSS-HHHHHHT-----TTHHHHHHHHHHHHHHHHHHHHHHHHHHHHHHHHHHHHHHHHHHHHHHHHHT-